Protein AF-A0A0S1MI93-F1 (afdb_monomer)

Foldseek 3Di:
DQVVVLVVQVVVVVPVVDDQAAAEAEDQDVVVLVVVLVVCVVVVCVVVDVVRSYYYDNDDPVDDDCVVPPDDPDDDDDDDDPDDDDPDD

Solvent-accessible surface area (backbone atoms only — not comparable to full-atom values): 5820 Å² total; per-residue (Å²): 107,63,67,59,52,48,52,54,52,56,63,52,46,72,41,87,88,46,78,86,78,68,38,81,43,66,32,65,51,66,70,61,42,54,50,49,54,53,48,41,40,74,73,67,39,43,67,42,42,77,70,56,40,38,41,80,42,84,36,49,74,92,68,60,70,73,87,77,64,87,79,69,98,74,88,86,85,89,77,79,69,99,61,87,80,76,85,79,127

pLDDT: mean 89.16, std 10.6, range [57.22, 98.44]

Radius of gyration: 15.36 Å; Cα contacts (8 Å, |Δi|>4): 75; chains: 1; bounding box: 29×28×55 Å

Nearest PDB structures (foldseek):
  6ta1-assembly1_A  TM=3.066E-01  e=7.264E+00  Saccharomyces cerevisiae S288C
  6ql7-assembly1_A  TM=3.098E-01  e=9.530E+00  Saccharomyces cerevisiae S288C

Structure (mmCIF, N/CA/C/O backbone):
data_AF-A0A0S1MI93-F1
#
_entry.id   AF-A0A0S1MI93-F1
#
loop_
_atom_site.group_PDB
_atom_site.id
_atom_site.type_symbol
_atom_site.label_atom_id
_atom_site.label_alt_id
_atom_site.label_comp_id
_atom_site.label_asym_id
_atom_site.label_entity_id
_atom_site.label_seq_id
_atom_site.pdbx_PDB_ins_code
_atom_site.Cartn_x
_atom_site.Cartn_y
_atom_site.Cartn_z
_atom_site.occupancy
_atom_site.B_iso_or_equiv
_atom_site.auth_seq_id
_atom_site.auth_comp_id
_atom_site.auth_asym_id
_atom_site.auth_atom_id
_atom_site.pdbx_PDB_model_num
ATOM 1 N N . MET A 1 1 ? -8.284 -5.236 -4.954 1.00 88.25 1 MET A N 1
ATOM 2 C CA . MET A 1 1 ? -8.140 -6.119 -3.776 1.00 88.25 1 MET A CA 1
ATOM 3 C C . MET A 1 1 ? -7.980 -5.353 -2.462 1.00 88.25 1 MET A C 1
ATOM 5 O O . MET A 1 1 ? -8.664 -5.697 -1.512 1.00 88.25 1 MET A O 1
ATOM 9 N N . MET A 1 2 ? -7.147 -4.302 -2.387 1.00 95.75 2 MET A N 1
ATOM 10 C CA . MET A 1 2 ? -6.921 -3.547 -1.135 1.00 95.75 2 MET A CA 1
ATOM 11 C C . MET A 1 2 ? -8.207 -3.046 -0.457 1.00 95.75 2 MET A C 1
ATOM 13 O O . MET A 1 2 ? -8.402 -3.285 0.728 1.00 95.75 2 MET A O 1
ATOM 17 N N . ALA A 1 3 ? -9.111 -2.416 -1.216 1.00 96.06 3 ALA A N 1
ATOM 18 C CA . ALA A 1 3 ? -10.411 -1.974 -0.704 1.00 96.06 3 ALA A CA 1
ATOM 19 C C . ALA A 1 3 ? -11.244 -3.135 -0.134 1.00 96.06 3 ALA A C 1
ATOM 21 O O . ALA A 1 3 ? -11.821 -3.014 0.939 1.00 96.06 3 ALA A O 1
ATOM 22 N N . CYS A 1 4 ? -11.260 -4.288 -0.813 1.00 95.12 4 CYS A N 1
ATOM 23 C CA . CYS A 1 4 ? -11.978 -5.478 -0.354 1.00 95.12 4 CYS A CA 1
ATOM 24 C C . CYS A 1 4 ? -11.446 -5.970 0.996 1.00 95.12 4 CYS A C 1
ATOM 26 O O . CYS A 1 4 ? -12.236 -6.240 1.894 1.00 95.12 4 CYS A O 1
ATOM 28 N N . PHE A 1 5 ? -10.119 -6.043 1.155 1.00 95.69 5 PHE A N 1
ATOM 29 C CA . PHE A 1 5 ? -9.520 -6.401 2.441 1.00 95.69 5 PHE A CA 1
ATOM 30 C C . PHE A 1 5 ? -9.828 -5.373 3.522 1.00 95.69 5 PHE A C 1
ATOM 32 O O . PHE A 1 5 ? -10.143 -5.772 4.634 1.00 95.69 5 PHE A O 1
ATOM 39 N N . HIS A 1 6 ? -9.798 -4.077 3.200 1.00 95.69 6 HIS A N 1
ATOM 40 C CA . HIS A 1 6 ? -10.155 -3.039 4.164 1.00 95.69 6 HIS A CA 1
ATOM 41 C C . HIS A 1 6 ? -11.595 -3.201 4.670 1.00 95.69 6 HIS A C 1
ATOM 43 O O . HIS A 1 6 ? -11.823 -3.174 5.874 1.00 95.69 6 HIS A O 1
ATOM 49 N N . HIS A 1 7 ? -12.557 -3.439 3.777 1.00 94.69 7 HIS A N 1
ATOM 50 C CA . HIS A 1 7 ? -13.938 -3.688 4.191 1.00 94.69 7 HIS A CA 1
ATOM 51 C C . HIS A 1 7 ? -14.070 -4.956 5.037 1.00 94.69 7 HIS A C 1
ATOM 53 O O . HIS A 1 7 ? -14.741 -4.922 6.063 1.00 94.69 7 HIS A O 1
ATOM 59 N N . LEU A 1 8 ? -13.372 -6.034 4.663 1.00 92.56 8 LEU A N 1
ATOM 60 C CA . LEU A 1 8 ? -13.363 -7.273 5.438 1.00 92.56 8 LEU A CA 1
ATOM 61 C C . LEU A 1 8 ? -12.844 -7.048 6.865 1.00 92.56 8 LEU A C 1
ATOM 63 O O . LEU A 1 8 ? -13.507 -7.454 7.812 1.00 92.56 8 LEU A O 1
ATOM 67 N N . ILE A 1 9 ? -11.691 -6.389 7.035 1.00 91.75 9 ILE A N 1
ATOM 68 C CA . ILE A 1 9 ? -11.132 -6.153 8.377 1.00 91.75 9 ILE A CA 1
ATOM 69 C C . ILE A 1 9 ? -12.003 -5.198 9.196 1.00 91.75 9 ILE A C 1
ATOM 71 O O . ILE A 1 9 ? -12.198 -5.432 10.380 1.00 91.75 9 ILE A O 1
ATOM 75 N N . THR A 1 10 ? -12.587 -4.167 8.581 1.00 89.94 10 THR A N 1
ATOM 76 C CA . THR A 1 10 ? -13.463 -3.223 9.292 1.00 89.94 10 THR A CA 1
ATOM 77 C C . THR A 1 10 ? -14.780 -3.869 9.721 1.00 89.94 10 THR A C 1
ATOM 79 O O . THR A 1 10 ? -15.345 -3.493 10.746 1.00 89.94 10 THR A O 1
ATOM 82 N N . ASP A 1 11 ? -15.270 -4.866 8.984 1.00 85.38 11 ASP A N 1
ATOM 83 C CA . ASP A 1 11 ? -16.407 -5.667 9.432 1.00 85.38 11 ASP A CA 1
ATOM 84 C C . ASP A 1 11 ? -16.058 -6.550 10.639 1.00 85.38 11 ASP A C 1
ATOM 86 O O . ASP A 1 11 ? -16.907 -6.722 11.514 1.00 85.38 11 ASP A O 1
ATOM 90 N N . LEU A 1 12 ? -14.820 -7.051 10.725 1.00 80.38 12 LEU A N 1
ATOM 91 C CA . LEU A 1 12 ? -14.325 -7.815 11.879 1.00 80.38 12 LEU A CA 1
ATOM 92 C C . LEU A 1 12 ? -14.093 -6.926 13.112 1.00 80.38 12 LEU A C 1
ATOM 94 O O . LEU A 1 12 ? -14.414 -7.329 14.223 1.00 80.38 12 LEU A O 1
ATOM 98 N N . GLU A 1 13 ? -13.626 -5.689 12.922 1.00 82.75 13 GLU A N 1
ATOM 99 C CA . G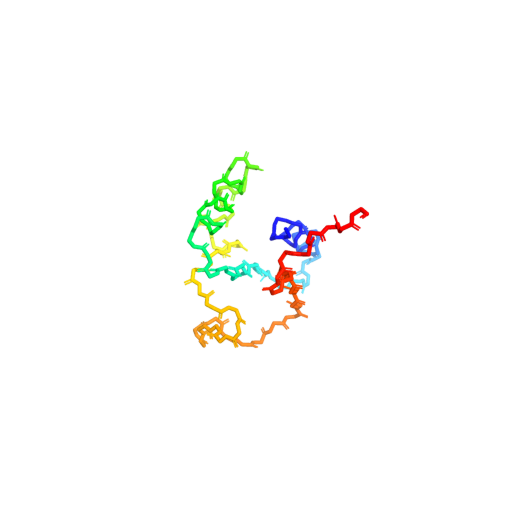LU A 1 13 ? -13.410 -4.696 13.993 1.00 82.75 13 GLU A CA 1
ATOM 100 C C . GLU A 1 13 ? -14.696 -4.276 14.735 1.00 82.75 13 GLU A C 1
ATOM 102 O O . GLU A 1 13 ? -14.626 -3.581 15.746 1.00 82.75 13 GLU A O 1
ATOM 107 N N . LYS A 1 14 ? -15.880 -4.688 14.263 1.00 79.06 14 LYS A N 1
ATOM 108 C CA . LYS A 1 14 ? -17.144 -4.505 14.998 1.00 79.06 14 LYS A CA 1
ATOM 109 C C . LYS A 1 14 ? -17.218 -5.366 16.261 1.00 79.06 14 LYS A C 1
ATOM 111 O O . LYS A 1 14 ? -18.036 -5.083 17.132 1.00 79.06 14 LYS A O 1
ATOM 116 N N . ASP A 1 15 ? -16.397 -6.408 16.348 1.00 79.94 15 ASP A N 1
ATOM 117 C CA . ASP A 1 15 ? -16.154 -7.136 17.584 1.00 79.94 15 ASP A CA 1
ATOM 118 C C . ASP A 1 15 ? -15.061 -6.401 18.372 1.00 79.94 15 ASP A C 1
ATOM 120 O O . ASP A 1 15 ? -13.908 -6.347 17.940 1.00 79.94 15 ASP A O 1
ATOM 124 N N . GLU A 1 16 ? -15.429 -5.837 19.529 1.00 74.25 16 GLU A N 1
ATOM 125 C CA . GLU A 1 16 ? -14.538 -5.043 20.391 1.00 74.25 16 GLU A CA 1
ATOM 126 C C . GLU A 1 16 ? -13.298 -5.810 20.883 1.00 74.25 16 GLU A C 1
ATOM 128 O O . GLU A 1 16 ? -12.348 -5.195 21.370 1.00 74.25 16 GLU A O 1
ATOM 133 N N . SER A 1 17 ? -13.272 -7.141 20.753 1.00 80.12 17 SER A N 1
ATOM 134 C CA . SER A 1 17 ? -12.092 -7.956 21.058 1.00 80.12 17 SER A CA 1
ATOM 135 C C . SER A 1 17 ? -11.030 -7.951 19.947 1.00 80.12 17 SER A C 1
ATOM 137 O O . SER A 1 17 ? -9.909 -8.419 20.165 1.00 80.12 17 SER A O 1
ATOM 139 N N . THR A 1 18 ? -11.349 -7.405 18.771 1.00 76.75 18 THR A N 1
ATOM 140 C CA . THR A 1 18 ? -10.483 -7.447 17.589 1.00 76.75 18 THR A CA 1
ATOM 141 C C . THR A 1 18 ? -9.555 -6.238 17.546 1.00 76.75 18 THR A C 1
ATOM 143 O O . THR A 1 18 ? -9.989 -5.086 17.560 1.00 76.75 18 THR A O 1
ATOM 146 N N . GLN A 1 19 ? -8.248 -6.486 17.455 1.00 78.25 19 GLN A N 1
ATOM 147 C CA . GLN A 1 19 ? -7.269 -5.419 17.270 1.00 78.25 19 GLN A CA 1
ATOM 148 C C . GLN A 1 19 ? -7.415 -4.787 15.881 1.00 78.25 19 GLN A C 1
ATOM 150 O O . GLN A 1 19 ? -7.634 -5.479 14.888 1.00 78.25 19 GLN A O 1
ATOM 155 N N . SER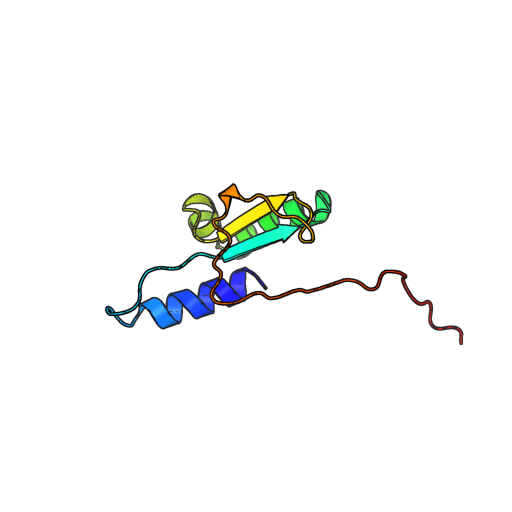 A 1 20 ? -7.239 -3.467 15.805 1.00 82.19 20 SER A N 1
ATOM 156 C CA . SER A 1 20 ? -7.384 -2.764 14.537 1.00 82.19 20 SER A CA 1
ATOM 157 C C . SER A 1 20 ? -6.270 -3.094 13.538 1.00 82.19 20 SER A C 1
ATOM 159 O O . SER A 1 20 ? -5.084 -3.056 13.879 1.00 82.19 20 SER A O 1
ATOM 161 N N . GLY A 1 21 ? -6.664 -3.371 12.294 1.00 91.12 21 GLY A N 1
ATOM 162 C CA . GLY A 1 21 ? -5.778 -3.794 11.211 1.00 91.12 21 GLY A CA 1
ATOM 163 C C . GLY A 1 21 ? -5.422 -2.684 10.217 1.00 91.12 21 GLY A C 1
ATOM 164 O O . GLY A 1 21 ? -5.861 -1.532 10.320 1.00 91.12 21 GLY A O 1
ATOM 165 N N . PHE A 1 22 ? -4.611 -3.048 9.222 1.00 94.50 22 PHE A N 1
ATOM 166 C CA . PHE A 1 22 ? -4.323 -2.225 8.047 1.00 94.50 22 PHE A CA 1
ATOM 167 C C . PHE A 1 22 ? -4.045 -3.104 6.823 1.00 94.50 22 PHE A C 1
ATOM 169 O O . PHE A 1 22 ? -3.772 -4.296 6.944 1.00 94.50 22 PHE A O 1
ATOM 176 N N . VAL A 1 23 ? -4.103 -2.502 5.636 1.00 96.94 23 VAL A N 1
ATOM 177 C CA . VAL A 1 23 ? -3.811 -3.171 4.364 1.00 96.94 23 VAL A CA 1
ATOM 178 C C . VAL A 1 23 ? -2.637 -2.479 3.683 1.00 96.94 23 VAL A C 1
ATOM 180 O O . VAL A 1 23 ? -2.682 -1.271 3.450 1.00 96.94 23 VAL A O 1
ATOM 183 N N . LEU A 1 24 ? -1.610 -3.245 3.317 1.00 96.75 24 LEU A N 1
ATOM 184 C CA . LEU A 1 24 ? -0.501 -2.784 2.484 1.00 96.75 24 LEU A CA 1
ATOM 185 C C . LEU A 1 24 ? -0.614 -3.402 1.085 1.00 96.75 24 LEU A C 1
ATOM 187 O O . LEU A 1 24 ? -0.605 -4.620 0.933 1.00 96.75 24 LEU A O 1
ATOM 191 N N . GLY A 1 25 ? -0.728 -2.559 0.063 1.00 96.19 25 GLY A N 1
ATOM 192 C CA . GLY A 1 25 ? -0.564 -2.951 -1.332 1.00 96.19 25 GLY A CA 1
ATOM 193 C C . GLY A 1 25 ? 0.854 -2.668 -1.802 1.00 96.19 25 GLY A C 1
ATOM 194 O O . GLY A 1 25 ? 1.317 -1.535 -1.686 1.00 96.19 25 GLY A O 1
ATOM 195 N N . ILE A 1 26 ? 1.513 -3.684 -2.353 1.00 95.56 26 ILE A N 1
ATOM 196 C CA . ILE A 1 26 ? 2.843 -3.572 -2.949 1.00 95.56 26 ILE A CA 1
ATOM 197 C C . ILE A 1 26 ? 2.708 -3.681 -4.463 1.00 95.56 26 ILE A C 1
ATOM 199 O O . ILE A 1 26 ? 2.206 -4.683 -4.973 1.00 95.56 26 ILE A O 1
ATOM 203 N N . GLU A 1 27 ? 3.151 -2.645 -5.163 1.00 94.62 27 GLU A N 1
ATOM 204 C CA . GLU A 1 27 ? 3.130 -2.561 -6.619 1.00 94.62 27 GLU A CA 1
ATOM 205 C C . GLU A 1 27 ? 4.455 -1.966 -7.091 1.00 94.62 27 GLU A C 1
ATOM 207 O O . GLU A 1 27 ? 4.887 -0.944 -6.577 1.00 94.62 27 GLU A O 1
ATOM 212 N N . HIS A 1 28 ? 5.099 -2.582 -8.076 1.00 93.62 28 HIS A N 1
ATOM 213 C CA . HIS A 1 28 ? 6.406 -2.149 -8.575 1.00 93.62 28 HIS A CA 1
ATOM 214 C C . HIS A 1 28 ? 6.294 -1.276 -9.830 1.00 93.62 28 HIS A C 1
ATOM 216 O O . HIS A 1 28 ? 7.259 -0.601 -10.187 1.00 93.62 28 HIS A O 1
ATOM 222 N N . ILE A 1 29 ? 5.139 -1.283 -10.505 1.00 93.81 29 ILE A N 1
ATOM 223 C CA . ILE A 1 29 ? 4.870 -0.466 -11.689 1.00 93.81 29 ILE A CA 1
ATOM 224 C C . ILE A 1 29 ? 4.301 0.894 -11.236 1.00 93.81 29 ILE A C 1
ATOM 226 O O . ILE A 1 29 ? 3.179 0.936 -10.715 1.00 93.81 29 ILE A O 1
ATOM 230 N N . PRO A 1 30 ? 5.023 2.017 -11.437 1.00 96.25 30 PRO A N 1
ATOM 231 C CA . PRO A 1 30 ? 4.616 3.334 -10.938 1.00 96.25 30 PRO A CA 1
ATOM 232 C C . PRO A 1 30 ? 3.207 3.749 -11.365 1.00 96.25 30 PRO A C 1
ATOM 234 O O . PRO A 1 30 ? 2.406 4.183 -10.537 1.00 96.25 30 PRO A O 1
ATOM 237 N N . GLU A 1 31 ? 2.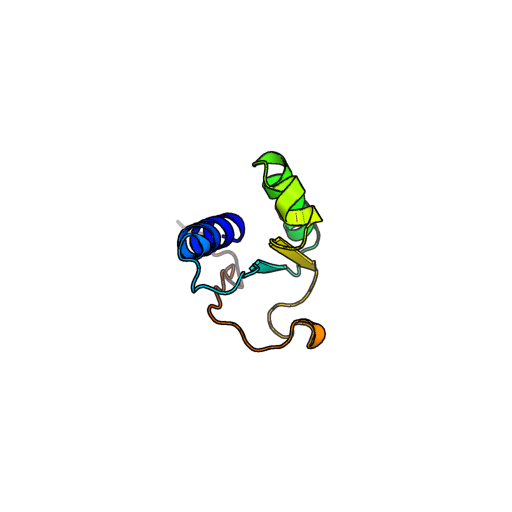861 3.539 -12.635 1.00 96.56 31 GLU A N 1
ATOM 238 C CA . GLU A 1 31 ? 1.573 3.940 -13.199 1.00 96.56 31 GLU A CA 1
ATOM 239 C C . GLU A 1 31 ? 0.409 3.171 -12.563 1.00 96.56 31 GLU A C 1
ATOM 241 O O . GLU A 1 31 ? -0.670 3.729 -12.352 1.00 96.56 31 GLU A O 1
ATOM 246 N N . LEU A 1 32 ? 0.620 1.895 -12.219 1.00 94.75 32 LEU A N 1
ATOM 247 C CA . LEU A 1 32 ? -0.386 1.077 -11.538 1.00 94.75 32 LEU A CA 1
ATOM 248 C C . LEU A 1 32 ? -0.522 1.464 -10.063 1.00 94.75 32 LEU A C 1
ATOM 250 O O . LEU A 1 32 ? -1.637 1.463 -9.530 1.00 94.75 32 LEU A O 1
ATOM 254 N N . SER A 1 33 ? 0.583 1.840 -9.418 1.00 96.00 33 SER A N 1
ATOM 255 C CA . SER A 1 33 ? 0.589 2.349 -8.045 1.00 96.00 33 SER A CA 1
ATOM 256 C C . SER A 1 33 ? -0.193 3.667 -7.941 1.00 96.00 33 SER A C 1
ATOM 258 O O . SER A 1 33 ? -1.149 3.778 -7.164 1.00 96.00 33 SER A O 1
ATOM 260 N N . GLU A 1 34 ? 0.104 4.633 -8.814 1.00 97.94 34 GLU A N 1
ATOM 261 C CA . GLU A 1 34 ? -0.616 5.910 -8.888 1.00 97.94 34 GLU A CA 1
ATOM 262 C C . GLU A 1 34 ? -2.097 5.722 -9.239 1.00 97.94 34 GLU A C 1
ATOM 264 O O . GLU A 1 34 ? -2.978 6.307 -8.594 1.00 97.94 34 GLU A O 1
ATOM 269 N N . ALA A 1 35 ? -2.393 4.871 -10.228 1.00 97.50 35 ALA A N 1
ATOM 270 C CA . ALA A 1 35 ? -3.765 4.546 -10.599 1.00 97.50 35 ALA A CA 1
ATOM 271 C C . ALA A 1 35 ? -4.531 3.917 -9.428 1.00 97.50 35 ALA A C 1
ATOM 273 O O . ALA A 1 35 ? -5.695 4.257 -9.206 1.00 97.50 35 ALA A O 1
ATOM 274 N N . SER A 1 36 ? -3.884 3.054 -8.641 1.00 96.88 36 SER A N 1
ATOM 275 C CA . SER A 1 36 ? -4.485 2.445 -7.453 1.00 96.88 36 SER A CA 1
ATOM 276 C C . SER A 1 36 ? -4.860 3.492 -6.408 1.00 96.88 36 SER A C 1
ATOM 278 O O . SER A 1 36 ? -5.995 3.491 -5.930 1.00 96.88 36 SER A O 1
ATOM 280 N N . ILE A 1 37 ? -3.961 4.433 -6.102 1.00 98.25 37 ILE A N 1
ATOM 281 C CA . ILE A 1 37 ? -4.235 5.535 -5.164 1.00 98.25 37 ILE A CA 1
ATOM 282 C C . ILE A 1 37 ? -5.397 6.396 -5.673 1.00 98.25 37 ILE A C 1
ATOM 284 O O . ILE A 1 37 ? -6.324 6.707 -4.920 1.00 98.25 37 ILE A O 1
ATOM 288 N N . LYS A 1 38 ? -5.380 6.761 -6.960 1.00 98.44 38 LYS A N 1
ATOM 289 C CA . LYS A 1 38 ? -6.444 7.559 -7.581 1.00 98.44 38 LYS A CA 1
ATOM 290 C C . LYS A 1 38 ? -7.798 6.852 -7.512 1.00 98.44 38 LYS A C 1
ATOM 292 O O . LYS A 1 38 ? -8.792 7.492 -7.170 1.00 98.44 38 LYS A O 1
ATOM 297 N N . ASN A 1 39 ? -7.836 5.555 -7.810 1.00 98.19 39 ASN A N 1
ATOM 298 C CA . ASN A 1 39 ? -9.060 4.759 -7.763 1.00 98.19 39 ASN A CA 1
ATOM 299 C C . ASN A 1 39 ? -9.590 4.642 -6.331 1.00 98.19 39 ASN A C 1
ATOM 301 O O . ASN A 1 39 ? -10.750 4.952 -6.099 1.00 98.19 39 ASN A O 1
ATOM 305 N N . LEU A 1 40 ? -8.731 4.345 -5.350 1.00 98.44 40 LEU A N 1
ATOM 306 C CA . LEU A 1 40 ? -9.123 4.309 -3.936 1.00 98.44 40 LEU A CA 1
ATOM 307 C C . LEU A 1 40 ? -9.711 5.649 -3.464 1.00 98.44 40 LEU A C 1
ATOM 309 O O . LEU A 1 40 ? -10.731 5.675 -2.776 1.00 98.44 40 LEU A O 1
ATOM 313 N N . ARG A 1 41 ? -9.112 6.782 -3.859 1.00 98.31 41 ARG A N 1
ATOM 314 C CA . ARG A 1 41 ? -9.672 8.109 -3.550 1.00 98.31 41 ARG A CA 1
ATOM 315 C C . ARG A 1 41 ? -11.026 8.329 -4.224 1.00 98.31 41 ARG A C 1
ATOM 317 O O . ARG A 1 41 ? -11.940 8.830 -3.571 1.00 98.31 41 ARG A O 1
ATOM 324 N N . LYS A 1 42 ? -11.160 7.951 -5.499 1.00 98.25 42 LYS A N 1
ATOM 325 C CA . LYS A 1 42 ? -12.420 8.033 -6.254 1.00 98.25 42 LYS A CA 1
ATOM 326 C C . LYS A 1 42 ? -13.526 7.183 -5.617 1.00 98.25 42 LYS A C 1
ATOM 328 O O . LYS A 1 42 ? -14.670 7.622 -5.594 1.00 98.25 42 LYS A O 1
ATOM 333 N N . ASP A 1 43 ? -13.168 6.042 -5.040 1.00 97.31 43 ASP A N 1
ATOM 334 C CA . ASP A 1 43 ? -14.082 5.122 -4.357 1.00 97.31 43 ASP A CA 1
ATOM 335 C C . ASP A 1 43 ? -14.421 5.569 -2.917 1.00 97.31 43 ASP A C 1
ATOM 337 O O . ASP A 1 43 ? -15.045 4.836 -2.156 1.00 97.31 43 ASP A O 1
ATOM 341 N N . GLY A 1 44 ? -14.021 6.783 -2.517 1.00 97.75 44 GLY A N 1
ATOM 342 C CA . GLY A 1 44 ? -14.340 7.360 -1.207 1.00 97.75 44 GLY A CA 1
ATOM 343 C C . GLY A 1 44 ? -13.388 6.958 -0.076 1.00 97.75 44 GLY A C 1
ATOM 344 O O . GLY A 1 44 ? -13.556 7.415 1.054 1.00 97.75 44 GLY A O 1
ATOM 345 N N . LEU A 1 45 ? -12.337 6.185 -0.361 1.00 98.12 45 LEU A N 1
ATOM 346 C CA . LEU A 1 45 ? -11.362 5.711 0.632 1.00 98.12 45 LEU A CA 1
ATOM 347 C C . LEU A 1 45 ? -10.204 6.695 0.866 1.00 98.12 45 LEU A C 1
ATOM 349 O O . LEU A 1 45 ? -9.189 6.339 1.461 1.00 98.12 45 LEU A O 1
ATOM 353 N N . GLY A 1 46 ? -10.343 7.957 0.444 1.00 98.19 46 GLY A N 1
ATOM 354 C CA . GLY A 1 46 ? -9.305 8.978 0.619 1.00 98.19 46 GLY A CA 1
ATOM 355 C C . GLY A 1 46 ? -8.895 9.184 2.079 1.00 98.19 46 GLY A C 1
ATOM 356 O O . GLY A 1 46 ? -7.712 9.150 2.385 1.00 98.19 46 GLY A O 1
ATOM 357 N N . LYS A 1 47 ? -9.862 9.285 3.001 1.00 97.81 47 LYS A N 1
ATOM 358 C CA . LYS A 1 47 ? -9.564 9.415 4.440 1.00 97.81 47 LYS A CA 1
ATOM 359 C C . LYS A 1 47 ? -8.848 8.185 5.006 1.00 97.81 47 LYS A C 1
ATOM 361 O O . LYS A 1 47 ? -7.990 8.327 5.866 1.00 97.81 47 LYS A O 1
ATOM 366 N N . ILE A 1 48 ? -9.191 6.997 4.513 1.00 97.31 48 ILE A N 1
ATOM 367 C CA . ILE A 1 48 ? -8.603 5.720 4.941 1.00 97.31 48 ILE A CA 1
ATOM 368 C C . ILE A 1 48 ? -7.137 5.629 4.497 1.00 97.31 48 ILE A C 1
ATOM 370 O O . ILE A 1 48 ? -6.284 5.190 5.271 1.00 97.31 48 ILE A O 1
ATOM 374 N N . LEU A 1 49 ? -6.837 6.100 3.281 1.00 98.00 49 LEU A N 1
ATOM 375 C CA . LEU A 1 49 ? -5.466 6.294 2.802 1.00 98.00 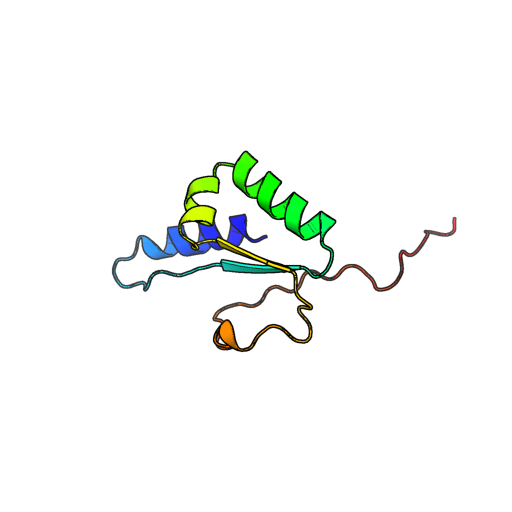49 LEU A CA 1
ATOM 376 C C . LEU A 1 49 ? -4.705 7.293 3.679 1.00 98.00 49 LEU A C 1
ATOM 378 O O . LEU A 1 49 ? -3.612 6.989 4.145 1.00 98.00 49 LEU A O 1
ATOM 382 N N . ASP A 1 50 ? -5.293 8.464 3.936 1.00 97.50 50 ASP A N 1
ATOM 383 C CA . ASP A 1 50 ? -4.636 9.538 4.691 1.00 97.50 50 ASP A CA 1
ATOM 384 C C . ASP A 1 50 ? -4.359 9.130 6.156 1.00 97.50 50 ASP A C 1
ATOM 386 O O . ASP A 1 50 ? -3.376 9.562 6.752 1.00 97.50 50 ASP A O 1
ATOM 390 N N . GLN A 1 51 ? -5.184 8.246 6.726 1.00 95.75 51 GLN A N 1
ATOM 391 C CA . GLN A 1 51 ? -4.989 7.641 8.052 1.00 95.75 51 GLN A CA 1
ATOM 392 C C . GLN A 1 51 ? -3.999 6.463 8.058 1.00 95.75 51 GLN A C 1
ATOM 394 O O . GLN A 1 51 ? -3.687 5.927 9.122 1.00 95.75 51 GLN A O 1
ATOM 399 N N . GLY A 1 52 ? -3.527 6.016 6.891 1.00 95.12 52 GLY A N 1
ATOM 400 C CA . GLY A 1 52 ? -2.613 4.882 6.762 1.00 95.12 52 GLY A CA 1
ATOM 401 C C . GLY A 1 52 ? -3.249 3.514 7.032 1.00 95.12 52 GLY A C 1
ATOM 402 O O . GLY A 1 52 ? -2.517 2.549 7.252 1.00 95.12 52 GLY A O 1
ATOM 403 N N . LYS A 1 53 ? -4.586 3.415 7.013 1.00 95.50 53 LYS A N 1
ATOM 404 C CA . LYS A 1 53 ? -5.331 2.146 7.130 1.00 95.50 53 LYS A CA 1
ATOM 405 C C . LYS A 1 53 ? -5.283 1.326 5.844 1.00 95.50 53 LYS A C 1
ATOM 407 O O . LYS A 1 53 ? -5.311 0.099 5.890 1.00 95.50 53 LYS A O 1
ATOM 412 N N . ILE A 1 54 ? -5.156 2.006 4.709 1.00 97.88 54 ILE A N 1
ATOM 413 C CA . ILE A 1 54 ? -4.665 1.428 3.460 1.00 97.88 54 ILE A CA 1
ATOM 414 C C . ILE A 1 54 ? -3.382 2.174 3.103 1.00 97.88 54 ILE A C 1
ATOM 416 O O . ILE A 1 54 ? -3.345 3.402 3.165 1.00 97.88 54 ILE A O 1
ATOM 420 N N . LYS A 1 55 ? -2.344 1.443 2.706 1.00 96.88 55 LYS A N 1
ATOM 421 C CA . LYS A 1 55 ? 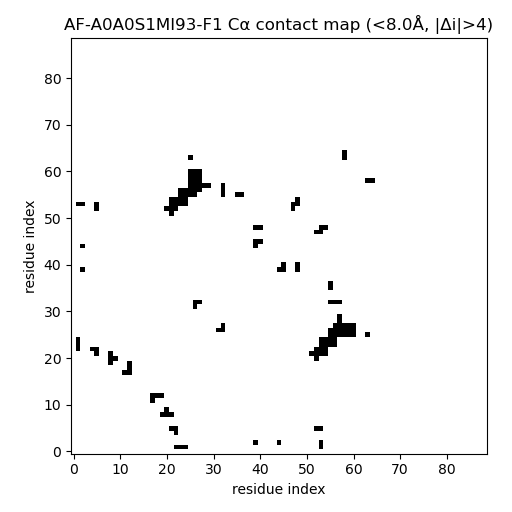-1.093 1.993 2.181 1.00 96.88 55 LYS A CA 1
ATOM 422 C C . LYS A 1 55 ? -0.796 1.365 0.828 1.00 96.88 55 LYS A C 1
ATOM 424 O O . LYS A 1 55 ? -1.036 0.178 0.634 1.00 96.88 55 LYS A O 1
ATOM 429 N N . VAL A 1 56 ? -0.267 2.166 -0.089 1.00 97.31 56 VAL A N 1
ATOM 430 C CA . VAL A 1 56 ? 0.242 1.706 -1.383 1.00 97.31 56 VAL A CA 1
ATOM 431 C C . VAL A 1 56 ? 1.728 2.025 -1.413 1.00 97.31 56 VAL A C 1
ATOM 433 O O . VAL A 1 56 ? 2.108 3.171 -1.178 1.00 97.31 56 VAL A O 1
ATOM 436 N N . SER A 1 57 ? 2.550 1.013 -1.656 1.00 96.62 57 SER A N 1
ATOM 437 C CA . SER A 1 57 ? 4.003 1.118 -1.684 1.00 96.62 57 SER A CA 1
ATOM 438 C C . SER A 1 57 ? 4.521 0.807 -3.080 1.00 96.62 57 SER A C 1
ATOM 440 O O . SER A 1 57 ? 4.107 -0.182 -3.690 1.00 96.62 57 SER A O 1
ATOM 442 N N . LEU A 1 58 ? 5.399 1.679 -3.582 1.00 96.88 58 LEU A N 1
ATOM 443 C CA . LEU A 1 58 ? 6.078 1.501 -4.858 1.00 96.88 58 LEU A CA 1
ATOM 444 C C . LEU A 1 58 ? 7.355 0.681 -4.643 1.00 96.88 58 LEU A C 1
ATOM 446 O O . LEU A 1 58 ? 8.430 1.243 -4.435 1.00 96.88 58 LEU A O 1
ATOM 450 N N . GLU A 1 59 ? 7.229 -0.642 -4.640 1.00 95.06 59 GLU A N 1
ATOM 451 C CA . GLU A 1 59 ? 8.339 -1.561 -4.370 1.00 95.06 59 GLU A CA 1
ATOM 452 C C . GLU A 1 59 ? 8.138 -2.929 -5.037 1.00 95.06 59 GLU A C 1
ATOM 454 O O . GLU A 1 59 ? 7.045 -3.283 -5.477 1.00 95.06 59 GLU A O 1
ATOM 459 N N . ASP A 1 60 ? 9.210 -3.720 -5.109 1.00 92.62 60 ASP A N 1
ATOM 460 C CA . ASP A 1 60 ? 9.151 -5.089 -5.617 1.00 92.62 60 ASP A CA 1
ATOM 461 C C . ASP A 1 60 ? 8.594 -6.040 -4.551 1.00 92.62 60 ASP A C 1
ATOM 463 O O . ASP A 1 60 ? 9.258 -6.341 -3.560 1.00 92.62 60 ASP A O 1
ATOM 467 N N . GLY A 1 61 ? 7.395 -6.580 -4.782 1.00 90.75 61 GLY A N 1
ATOM 468 C CA . GLY A 1 61 ? 6.748 -7.528 -3.867 1.00 90.75 61 GLY A CA 1
ATOM 469 C C . GLY A 1 61 ? 7.497 -8.846 -3.658 1.00 90.75 61 GLY A C 1
ATOM 470 O O . GLY A 1 61 ? 7.170 -9.581 -2.729 1.00 90.75 61 GLY A O 1
ATOM 471 N N . ARG A 1 62 ? 8.513 -9.152 -4.477 1.00 89.06 62 ARG A N 1
ATOM 472 C CA . ARG A 1 62 ? 9.419 -10.294 -4.256 1.00 89.06 62 ARG A CA 1
ATOM 473 C C . ARG A 1 62 ? 10.442 -10.023 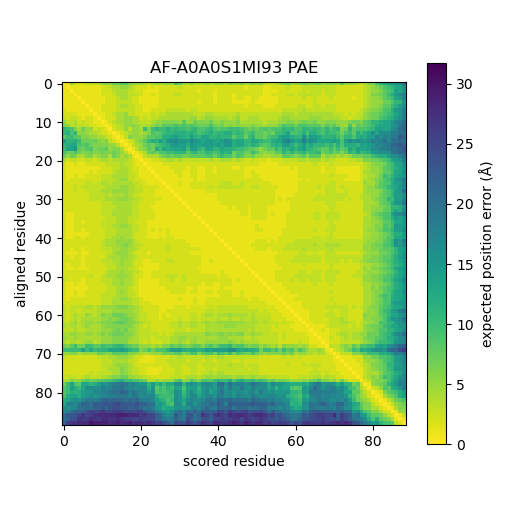-3.153 1.00 89.06 62 ARG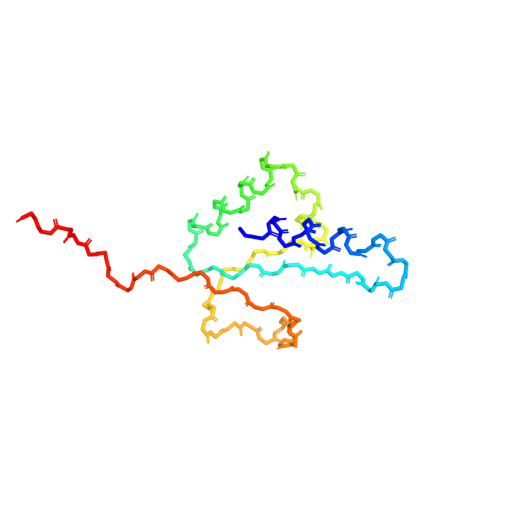 A C 1
ATOM 475 O O . ARG A 1 62 ? 10.973 -10.976 -2.590 1.00 89.06 62 ARG A O 1
ATOM 482 N N . ASN A 1 63 ? 10.734 -8.753 -2.876 1.00 90.25 63 ASN A N 1
ATOM 483 C CA . ASN A 1 63 ? 11.670 -8.322 -1.842 1.00 90.25 63 ASN A CA 1
ATOM 484 C C . ASN A 1 63 ? 11.205 -6.992 -1.211 1.00 90.25 63 ASN A C 1
ATOM 486 O O . ASN A 1 63 ? 11.843 -5.957 -1.432 1.00 90.25 63 ASN A O 1
ATOM 490 N N . PRO A 1 64 ? 10.082 -7.006 -0.470 1.00 90.94 64 PRO A N 1
ATOM 491 C CA . PRO A 1 64 ? 9.534 -5.798 0.133 1.00 90.94 64 PRO A CA 1
ATOM 492 C C . PRO A 1 64 ? 10.410 -5.287 1.282 1.00 90.94 64 PRO A C 1
ATOM 494 O O . PRO A 1 64 ? 11.161 -6.049 1.897 1.00 90.94 64 PRO A O 1
ATOM 497 N N . SER A 1 65 ? 10.288 -3.998 1.598 1.00 93.88 65 SER A N 1
ATOM 498 C CA . SER A 1 65 ? 11.007 -3.368 2.705 1.00 93.88 65 SER A CA 1
ATOM 499 C C . SER A 1 65 ? 10.729 -4.069 4.038 1.00 93.88 65 SER A C 1
ATOM 501 O O . SER A 1 65 ? 9.583 -4.342 4.405 1.00 93.88 65 SER A O 1
ATOM 503 N N . ILE A 1 66 ? 11.792 -4.301 4.812 1.00 92.00 66 ILE A N 1
ATOM 504 C CA . ILE A 1 66 ? 11.700 -4.879 6.160 1.00 92.00 66 ILE A CA 1
ATOM 505 C C . ILE A 1 66 ? 10.977 -3.956 7.149 1.00 92.00 66 ILE A C 1
ATOM 507 O O . ILE A 1 66 ? 10.481 -4.422 8.174 1.00 92.00 66 ILE A O 1
ATOM 511 N N . GLU A 1 67 ? 10.882 -2.661 6.840 1.00 93.31 67 GLU A N 1
ATOM 512 C CA . GLU A 1 67 ? 10.205 -1.667 7.680 1.00 93.31 67 GLU A CA 1
ATOM 513 C C . GLU A 1 67 ? 8.706 -1.955 7.844 1.00 93.31 67 GLU A C 1
ATOM 515 O O . GLU A 1 67 ? 8.091 -1.491 8.803 1.00 93.31 67 GLU A O 1
ATOM 520 N N . HIS A 1 68 ? 8.120 -2.774 6.963 1.00 91.69 68 HIS A N 1
ATOM 521 C CA . HIS A 1 68 ? 6.718 -3.182 7.071 1.00 91.69 68 HIS A CA 1
ATOM 522 C C . HIS A 1 68 ? 6.456 -4.270 8.126 1.00 91.69 68 HIS A C 1
ATOM 524 O O . HIS A 1 68 ? 5.302 -4.608 8.367 1.00 91.69 68 HIS A O 1
ATOM 530 N N . GLY A 1 69 ? 7.493 -4.823 8.769 1.00 82.06 69 GLY A N 1
ATOM 531 C CA . GLY A 1 69 ? 7.349 -5.677 9.957 1.00 82.06 69 GLY A CA 1
ATOM 532 C C . GLY A 1 69 ? 7.184 -7.182 9.708 1.00 82.06 69 GLY A C 1
ATOM 533 O O . GLY A 1 69 ? 7.227 -7.948 10.665 1.00 82.06 69 GLY A O 1
ATOM 534 N N . GLY A 1 70 ? 7.051 -7.628 8.454 1.00 77.50 70 GLY A N 1
ATOM 535 C CA . GLY A 1 70 ? 7.239 -9.026 8.020 1.00 77.50 70 GLY A CA 1
ATOM 536 C C . GLY A 1 70 ? 6.231 -10.087 8.505 1.00 77.50 70 GLY A C 1
ATOM 537 O O . GLY A 1 70 ? 6.152 -11.144 7.885 1.00 77.50 70 GLY A O 1
ATOM 538 N N . ASN A 1 71 ? 5.441 -9.822 9.550 1.00 87.38 71 ASN A N 1
ATOM 539 C CA . ASN A 1 71 ? 4.424 -10.729 10.092 1.00 87.38 71 ASN A CA 1
ATOM 540 C C . ASN A 1 71 ? 3.023 -10.305 9.627 1.00 87.38 71 ASN A C 1
ATOM 542 O O . ASN A 1 71 ? 2.448 -9.366 10.174 1.00 87.38 71 ASN A O 1
ATOM 546 N N . TRP A 1 72 ? 2.479 -11.008 8.632 1.00 91.88 72 TRP A N 1
ATOM 547 C CA . TRP A 1 72 ? 1.175 -10.719 8.026 1.00 91.88 72 TRP A CA 1
ATOM 548 C C . TRP A 1 72 ? 0.180 -11.849 8.286 1.00 91.88 72 TRP A C 1
ATOM 550 O O . TRP A 1 72 ? 0.509 -13.012 8.055 1.00 91.88 72 TRP A O 1
ATOM 560 N N . ASP A 1 73 ? -1.050 -11.511 8.677 1.00 93.19 73 ASP A N 1
ATOM 561 C CA . ASP A 1 73 ? -2.118 -12.503 8.871 1.00 93.19 73 ASP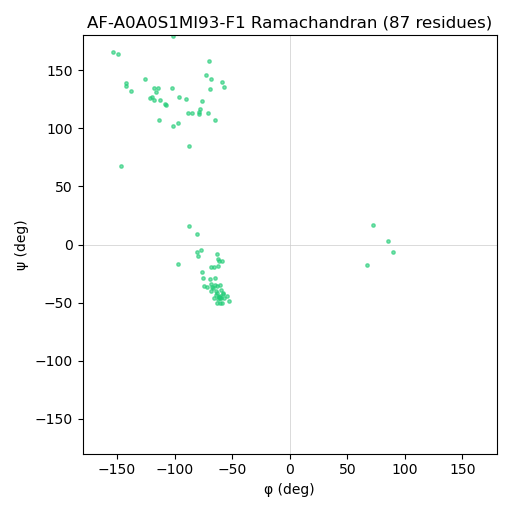 A CA 1
ATOM 562 C C . ASP A 1 73 ? -2.556 -13.147 7.549 1.00 93.19 73 ASP A C 1
ATOM 564 O O . ASP A 1 73 ? -2.880 -14.333 7.488 1.00 93.19 73 ASP A O 1
ATOM 568 N N . VAL A 1 74 ? -2.569 -12.357 6.469 1.00 92.75 74 VAL A N 1
ATOM 569 C CA . VAL A 1 74 ? -2.980 -12.789 5.130 1.00 92.75 74 VAL A CA 1
ATOM 570 C C . VAL A 1 74 ? -2.096 -12.134 4.079 1.00 92.75 74 VAL A C 1
ATOM 572 O O . VAL A 1 74 ? -1.853 -10.929 4.114 1.00 92.75 74 VAL A O 1
ATOM 575 N N . ILE A 1 75 ? -1.679 -12.925 3.088 1.00 92.56 75 ILE A N 1
ATOM 576 C CA . ILE A 1 75 ? -0.997 -12.439 1.889 1.00 92.56 75 ILE A CA 1
ATOM 577 C C . ILE A 1 75 ? -1.810 -12.855 0.668 1.00 92.56 75 ILE A C 1
ATOM 579 O O . ILE A 1 75 ? -2.106 -14.031 0.460 1.00 92.56 75 ILE A O 1
ATOM 583 N N . HIS A 1 76 ? -2.144 -11.874 -0.165 1.00 92.81 76 HIS A N 1
ATOM 584 C CA . HIS A 1 76 ? -2.728 -12.100 -1.478 1.00 92.81 76 HIS A CA 1
ATOM 585 C C . HIS A 1 76 ? -1.739 -11.671 -2.555 1.00 92.81 76 HIS A C 1
ATOM 587 O O . HIS A 1 76 ? -1.323 -10.515 -2.588 1.00 92.81 76 HIS A O 1
ATOM 593 N N . VAL A 1 77 ? -1.414 -12.588 -3.465 1.00 90.62 77 VAL A N 1
ATOM 594 C CA . VAL A 1 77 ? -0.526 -12.321 -4.599 1.00 90.62 77 VAL A CA 1
ATOM 595 C C . VAL A 1 77 ? -1.330 -12.422 -5.890 1.00 90.62 77 VAL A C 1
ATOM 597 O O . VAL A 1 77 ? -1.704 -13.514 -6.315 1.00 90.62 77 VAL A O 1
ATOM 600 N N . GLY A 1 78 ? -1.595 -11.276 -6.515 1.00 80.44 78 GLY A N 1
ATOM 601 C CA . GLY A 1 78 ? -2.128 -11.202 -7.873 1.00 80.44 78 GLY A CA 1
ATOM 602 C C . GLY A 1 78 ? -0.981 -10.971 -8.850 1.00 80.44 78 GLY A C 1
ATOM 603 O O . GLY A 1 78 ? -0.457 -9.865 -8.910 1.00 80.44 78 GLY A O 1
ATOM 604 N N . ALA A 1 79 ? -0.561 -11.997 -9.590 1.00 70.06 79 ALA A N 1
ATOM 605 C CA . ALA A 1 79 ? 0.504 -11.870 -10.585 1.00 70.06 79 ALA A CA 1
ATOM 606 C C . ALA A 1 79 ? -0.073 -11.812 -12.005 1.00 70.06 79 ALA A C 1
ATOM 608 O O . ALA A 1 79 ? -0.916 -12.631 -12.377 1.00 70.06 79 ALA A O 1
ATOM 609 N N . ALA A 1 80 ? 0.424 -10.878 -12.817 1.00 64.44 80 ALA A N 1
ATOM 610 C CA . ALA A 1 80 ? 0.278 -10.959 -14.265 1.00 64.44 80 ALA A CA 1
ATOM 611 C C . ALA A 1 80 ? 1.206 -12.057 -14.810 1.00 64.44 80 ALA A C 1
ATOM 613 O O . ALA A 1 80 ? 2.301 -12.277 -14.287 1.00 64.44 80 ALA A O 1
ATOM 614 N N . ALA A 1 81 ? 0.779 -12.755 -15.864 1.00 64.56 81 ALA A N 1
ATOM 615 C CA . ALA A 1 81 ? 1.622 -13.753 -16.509 1.00 64.56 81 ALA A CA 1
ATOM 616 C C . ALA A 1 81 ? 2.931 -13.101 -17.007 1.00 64.56 81 ALA A C 1
ATOM 618 O O . ALA A 1 81 ? 2.881 -12.009 -17.575 1.00 64.56 81 ALA A O 1
ATOM 619 N N . PRO A 1 82 ? 4.094 -13.770 -16.875 1.00 67.12 82 PRO A N 1
ATOM 620 C CA . PRO A 1 82 ? 5.388 -13.223 -17.303 1.00 67.12 82 PRO A CA 1
ATOM 621 C C . PRO A 1 82 ? 5.459 -12.924 -18.809 1.00 67.12 82 PRO A C 1
ATOM 623 O O . PRO A 1 82 ? 6.367 -12.236 -19.270 1.00 67.12 82 PRO A O 1
ATOM 626 N N . LYS A 1 83 ? 4.505 -13.441 -19.591 1.00 65.88 83 LYS A N 1
ATOM 627 C CA . LYS A 1 83 ? 4.315 -13.114 -21.000 1.00 65.88 83 LYS A CA 1
ATOM 628 C C . LYS A 1 83 ? 2.823 -13.061 -21.309 1.00 65.88 83 LYS A C 1
ATOM 630 O O . LYS A 1 83 ? 2.068 -13.928 -20.871 1.00 65.88 83 LYS A O 1
ATOM 635 N N . VAL A 1 84 ? 2.413 -12.074 -22.102 1.00 69.06 84 VAL A N 1
ATOM 636 C CA . VAL A 1 84 ? 1.074 -12.044 -22.698 1.00 69.06 84 VAL A CA 1
ATOM 637 C C . VAL A 1 84 ? 1.020 -13.128 -23.773 1.00 69.06 84 VAL A C 1
ATOM 639 O O . VAL A 1 84 ? 1.725 -13.047 -24.782 1.00 69.06 84 VAL A O 1
ATOM 642 N N . TYR A 1 85 ? 0.213 -14.162 -23.549 1.00 72.12 85 TYR A N 1
ATOM 643 C CA . TYR A 1 85 ? -0.043 -15.182 -24.559 1.00 72.12 85 TYR A CA 1
ATOM 644 C C . TYR A 1 85 ? -1.059 -14.632 -25.560 1.00 72.12 85 TYR A C 1
ATOM 646 O O . TYR A 1 85 ? -2.209 -14.378 -25.209 1.00 72.12 85 TYR A O 1
ATOM 654 N N . HIS A 1 86 ? -0.632 -14.437 -26.807 1.00 74.06 86 HIS A N 1
ATOM 655 C CA . HIS A 1 86 ? -1.561 -14.182 -27.901 1.00 74.06 86 HIS A CA 1
ATOM 656 C C . HIS A 1 86 ? -2.205 -15.510 -28.283 1.00 74.06 86 HIS A C 1
ATOM 658 O O . HIS A 1 86 ? -1.506 -16.477 -28.591 1.00 74.06 86 HIS A O 1
ATOM 664 N N . GLN A 1 87 ? -3.533 -15.562 -28.247 1.00 60.84 87 GLN A N 1
ATOM 665 C CA . GLN A 1 87 ? -4.280 -16.711 -28.735 1.00 60.84 87 GLN A CA 1
ATOM 666 C C . GLN A 1 87 ? -4.027 -16.803 -30.245 1.00 60.84 87 GLN A C 1
ATOM 668 O O . GLN A 1 87 ? -4.450 -15.934 -31.005 1.00 60.84 87 GLN A O 1
ATOM 673 N N . THR A 1 88 ? -3.238 -17.791 -30.667 1.00 57.22 88 THR A N 1
ATOM 674 C CA . THR A 1 88 ? -3.055 -18.074 -32.093 1.00 57.22 88 THR A CA 1
ATOM 675 C C . THR A 1 88 ? -4.300 -18.833 -32.534 1.00 57.22 88 THR A C 1
ATOM 677 O O . THR A 1 88 ? -4.610 -19.873 -31.953 1.00 57.22 88 THR A O 1
ATOM 680 N N . ILE A 1 89 ? -5.052 -18.229 -33.453 1.00 61.47 89 ILE A N 1
ATOM 681 C CA . ILE A 1 89 ? -6.221 -18.820 -34.122 1.00 61.47 89 ILE A CA 1
ATOM 682 C C . ILE A 1 89 ? -5.804 -20.017 -34.971 1.00 61.47 89 ILE A C 1
ATOM 684 O O . ILE A 1 89 ? -4.704 -19.945 -35.565 1.00 61.47 89 ILE A O 1
#

Mean predicted aligned error: 5.81 Å

InterPro domains:
  IPR000682 Protein-L-isoaspartate(D-aspartate) O-methyltransferase [PTHR11579] (3-87)
  IPR029063 S-adenosyl-L-methionine-dependent methyltransferase superfamily [G3DSA:3.40.50.150] (1-89)
  IPR029063 S-adenosyl-L-methionine-dependent methyltransferase superfamily [SSF53335] (20-84)

Secondary structure (DSSP, 8-state):
-HHHHHHHHHHHTTSTTSPP--EEEEE-SHHHHHHHHHHHI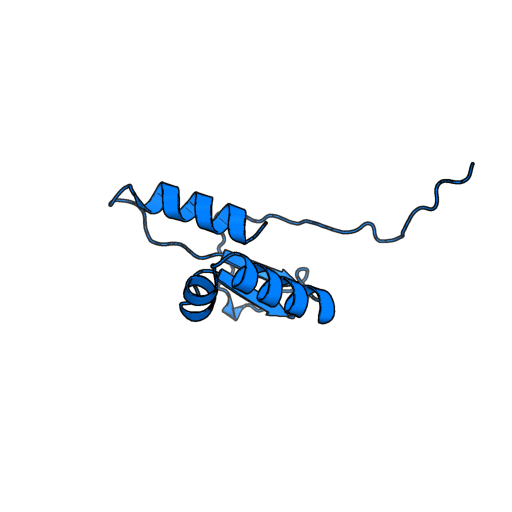IIIIHHHHHTTSEEEEES-TTS--GGG-S--S-----PPPSS------

Sequence (89 aa):
MMACFHHLITDLEKDESTQSGFVLGIEHIPELSEASIKNLRKDGLGKILDQGKIKVSLEDGRNPSIEHGGNWDVIHVGAAAPKVYHQTI

Organism: Phakopsora pachyrhizi (NCBI:txid170000)